Protein AF-A0A7S1XXJ4-F1 (afdb_monomer)

Nearest PDB structures (foldseek):
  8uso-assembly1_A  TM=9.379E-01  e=7.647E-07  Homo sapiens
  3lm0-assembly1_A  TM=9.156E-01  e=6.869E-07  Homo sapiens
  2vz6-assembly2_B  TM=9.359E-01  e=1.456E-06  Homo sapiens
  5u6y-assembly1_A  TM=9.359E-01  e=1.456E-06  Rattus norvegicus
  3bhy-assembly1_A  TM=9.431E-01  e=2.008E-06  Homo sapiens

Mean predicted aligned error: 11.12 Å

Foldseek 3Di:
DDDDDDDPPPPDDPPPPCVPVLLLAALCVVVVHDDDCLSVLSSVLQVLLCVQQVDGQLDDPDPVSSNVCNQVVVGDDDPCVRGPDDVLSVVSSVLSSDNDSVSHDDPVCSCVRPVNCVVVDPPPPPD

InterPro domains:
  IPR000719 Protein kinase domain [PF00069] (13-116)
  IPR000719 Protein kinase domain [PS50011] (1-116)
  IPR000719 Protein kinase domain [SM00220] (1-116)
  IPR011009 Protein kinase-like domain superfamily [SSF56112] (13-120)
  IPR030616 Aurora kinase-like [PTHR24350] (5-116)

Secondary structure (DSSP, 8-state):
-PPPP------S------TTTGGG--HHHHTT----THHHHHHHHHHHHHHHHSS-TT--SSHHHHHHHHHHT---PPPTTT----HHHHHHHHHHS-SSGGGSPPGGGGGGSHHHHHHH-S-----

pLDDT: mean 76.02, std 16.35, range [37.97, 91.56]

Structure (mmCIF, N/CA/C/O backbone):
data_AF-A0A7S1XXJ4-F1
#
_entry.id   AF-A0A7S1XXJ4-F1
#
loop_
_atom_site.group_PDB
_atom_site.id
_atom_site.type_symbol
_atom_site.label_atom_id
_atom_site.label_alt_id
_atom_site.label_comp_id
_atom_site.label_asym_id
_atom_site.label_entity_id
_atom_site.label_seq_id
_atom_site.pdbx_PDB_ins_code
_atom_site.Cartn_x
_atom_site.Cartn_y
_atom_site.Cartn_z
_atom_site.occupancy
_atom_site.B_iso_or_equiv
_atom_site.auth_seq_id
_atom_site.auth_comp_id
_atom_site.auth_asym_id
_atom_site.auth_atom_id
_atom_site.pdbx_PDB_model_num
ATOM 1 N N . MET A 1 1 ? 26.980 -18.837 39.083 1.00 37.97 1 MET A N 1
ATOM 2 C CA . MET A 1 1 ? 25.754 -18.439 39.808 1.00 37.97 1 MET A CA 1
ATOM 3 C C . MET A 1 1 ? 25.062 -17.388 38.960 1.00 37.97 1 MET A C 1
ATOM 5 O O . MET A 1 1 ? 25.646 -16.343 38.716 1.00 37.97 1 MET A O 1
ATOM 9 N N . HIS A 1 2 ? 23.924 -17.755 38.375 1.00 42.47 2 HIS A N 1
ATOM 10 C CA . HIS A 1 2 ? 23.205 -16.978 37.365 1.00 42.47 2 HIS A CA 1
ATOM 11 C C . HIS A 1 2 ? 22.498 -15.779 38.008 1.00 42.47 2 HIS A C 1
ATOM 13 O O . HIS A 1 2 ? 21.748 -15.959 38.964 1.00 42.47 2 HIS A O 1
ATOM 19 N N . HIS A 1 3 ? 22.718 -14.574 37.479 1.00 39.69 3 HIS A N 1
ATOM 20 C CA . HIS A 1 3 ? 21.904 -13.415 37.833 1.00 39.69 3 HIS A CA 1
ATOM 21 C C . HIS A 1 3 ? 20.552 -13.500 37.100 1.00 39.69 3 HIS A C 1
ATOM 23 O O . HIS A 1 3 ? 20.540 -13.743 35.891 1.00 39.69 3 HIS A O 1
ATOM 29 N N . PRO A 1 4 ? 19.423 -13.354 37.814 1.00 52.12 4 PRO A N 1
ATOM 30 C CA . PRO A 1 4 ? 18.091 -13.489 37.244 1.00 52.12 4 PRO A CA 1
ATOM 31 C C . PRO A 1 4 ? 17.790 -12.346 36.272 1.00 52.12 4 PRO A C 1
ATOM 33 O O . PRO A 1 4 ? 18.080 -11.179 36.541 1.00 52.12 4 PRO A O 1
ATOM 36 N N . GLY A 1 5 ? 17.203 -12.720 35.135 1.00 52.91 5 GLY A N 1
ATOM 37 C CA . GLY A 1 5 ? 16.705 -11.804 34.122 1.00 52.91 5 GLY A CA 1
ATOM 38 C C . GLY A 1 5 ? 15.663 -10.863 34.709 1.00 52.91 5 GLY A C 1
ATOM 39 O O . GLY A 1 5 ? 14.639 -11.292 35.240 1.00 52.91 5 GLY A O 1
ATOM 40 N N . TRP A 1 6 ? 15.927 -9.567 34.594 1.00 56.41 6 TRP A N 1
ATOM 41 C CA . TRP A 1 6 ? 14.922 -8.552 34.840 1.00 56.41 6 TRP A CA 1
ATOM 42 C C . TRP A 1 6 ? 14.088 -8.405 33.570 1.00 56.41 6 TRP A C 1
ATOM 44 O O . TRP A 1 6 ? 14.493 -7.747 32.611 1.00 56.41 6 TRP A O 1
ATOM 54 N 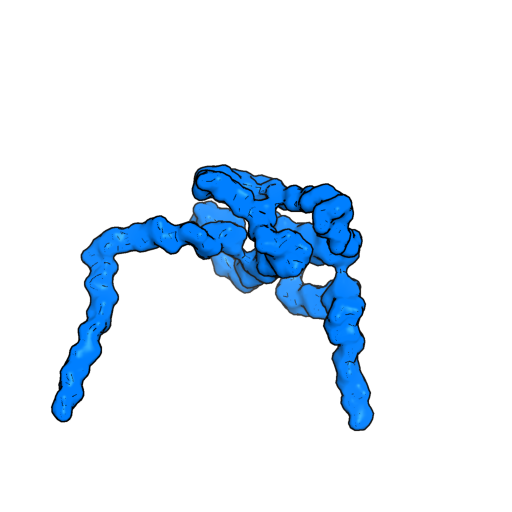N . SER A 1 7 ? 12.921 -9.047 33.550 1.00 55.12 7 SER A N 1
ATOM 55 C CA . SER A 1 7 ? 11.859 -8.711 32.607 1.00 55.12 7 SER A CA 1
ATOM 56 C C . SER A 1 7 ? 11.553 -7.222 32.745 1.00 55.12 7 SER A C 1
ATOM 58 O O . SER A 1 7 ? 11.136 -6.758 33.809 1.00 55.12 7 SER A O 1
ATOM 60 N N . VAL A 1 8 ? 11.783 -6.460 31.678 1.00 48.69 8 VAL A N 1
ATOM 61 C CA . VAL A 1 8 ? 11.454 -5.035 31.613 1.00 48.69 8 VAL A CA 1
ATOM 62 C C . VAL A 1 8 ? 9.931 -4.892 31.630 1.00 48.69 8 VAL A C 1
ATOM 64 O O . VAL A 1 8 ? 9.276 -4.911 30.592 1.00 48.69 8 VAL A O 1
ATOM 67 N N . HIS A 1 9 ? 9.351 -4.739 32.817 1.00 44.81 9 HIS A N 1
ATOM 68 C CA . HIS A 1 9 ? 8.021 -4.162 32.967 1.00 44.81 9 HIS A CA 1
ATOM 69 C C . HIS A 1 9 ? 8.127 -2.652 32.723 1.00 44.81 9 HIS A C 1
ATOM 71 O O . HIS A 1 9 ? 8.439 -1.888 33.631 1.00 44.81 9 HIS A O 1
ATOM 77 N N . SER A 1 10 ? 7.870 -2.212 31.489 1.00 42.75 10 SER A N 1
ATOM 78 C CA . SER A 1 10 ? 7.639 -0.796 31.184 1.00 42.75 10 SER A CA 1
ATOM 79 C C . SER A 1 10 ? 6.146 -0.492 31.335 1.00 42.75 10 SER A C 1
ATOM 81 O O . SER A 1 10 ? 5.423 -0.357 30.352 1.00 42.75 10 SER A O 1
ATOM 83 N N . LEU A 1 11 ? 5.668 -0.401 32.579 1.00 47.56 11 LEU A N 1
ATOM 84 C CA . LEU A 1 11 ? 4.392 0.245 32.900 1.00 47.56 11 LEU A CA 1
ATOM 85 C C . LEU A 1 11 ? 4.647 1.749 32.994 1.00 47.56 11 LEU A C 1
ATOM 87 O O . LEU A 1 11 ? 4.968 2.253 34.063 1.00 47.56 11 LEU A O 1
ATOM 91 N N . THR A 1 12 ? 4.608 2.427 31.849 1.00 42.00 12 THR A N 1
ATOM 92 C CA . THR A 1 12 ? 4.386 3.872 31.617 1.00 42.00 12 THR A CA 1
ATOM 93 C C . THR A 1 12 ? 5.051 4.260 30.298 1.00 42.00 12 THR A C 1
ATOM 95 O O . THR A 1 12 ? 6.120 3.771 29.945 1.00 42.00 12 THR A O 1
ATOM 98 N N . SER A 1 13 ? 4.380 5.143 29.563 1.00 41.06 13 SER A N 1
ATOM 99 C CA . SER A 1 13 ? 4.704 5.571 28.202 1.00 41.06 13 SER A CA 1
ATOM 100 C C . SER A 1 13 ? 4.414 4.513 27.134 1.00 41.06 13 SER A C 1
ATOM 102 O O . SER A 1 13 ? 5.249 3.688 26.768 1.00 41.06 13 SER A O 1
ATOM 104 N N . ARG A 1 14 ? 3.183 4.574 26.607 1.00 42.91 14 ARG A N 1
ATOM 105 C CA . ARG A 1 14 ? 2.819 4.108 25.265 1.00 42.91 14 ARG A CA 1
ATOM 106 C C . ARG A 1 14 ? 3.950 4.530 24.330 1.00 42.91 14 ARG A C 1
ATOM 108 O O . AR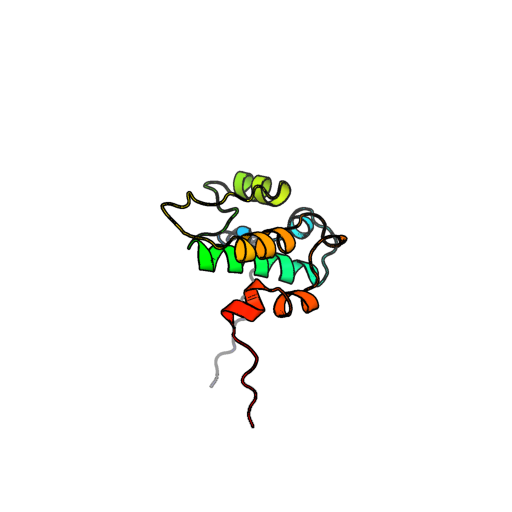G A 1 14 ? 4.033 5.711 24.006 1.00 42.91 14 ARG A O 1
ATOM 115 N N . ARG A 1 15 ? 4.848 3.603 23.978 1.00 38.41 15 ARG A N 1
ATOM 116 C CA . ARG A 1 15 ? 5.965 3.851 23.063 1.00 38.41 15 ARG A CA 1
ATOM 117 C C . ARG A 1 15 ? 5.371 4.388 21.761 1.00 38.41 15 ARG A C 1
ATOM 119 O O . ARG A 1 15 ? 4.939 3.621 20.914 1.00 38.41 15 ARG A O 1
ATOM 126 N N . GLN A 1 16 ? 5.324 5.710 21.610 1.00 42.72 16 GLN A N 1
ATOM 127 C CA . GLN A 1 16 ? 5.000 6.407 20.364 1.00 42.72 16 GLN A CA 1
ATOM 128 C C . GLN A 1 16 ? 6.211 6.382 19.425 1.00 42.72 16 GLN A C 1
ATOM 130 O O . GLN A 1 16 ? 6.502 7.345 18.729 1.00 42.72 16 GLN A O 1
ATOM 135 N N . THR A 1 17 ? 6.933 5.266 19.407 1.00 38.47 17 THR A N 1
ATOM 136 C CA . THR A 1 17 ? 7.914 4.947 18.376 1.00 38.47 17 THR A CA 1
ATOM 137 C C . THR A 1 17 ? 7.166 4.152 17.309 1.00 38.47 17 THR A C 1
ATOM 139 O O . THR A 1 17 ? 7.430 2.986 17.061 1.00 38.47 17 THR A O 1
ATOM 142 N N . LEU A 1 18 ? 6.141 4.793 16.746 1.00 47.16 18 LEU A N 1
ATOM 143 C CA . LEU A 1 18 ? 5.337 4.314 15.621 1.00 47.16 18 LEU A CA 1
ATOM 144 C C . LEU A 1 18 ? 5.955 4.792 14.292 1.00 47.16 18 LEU A C 1
ATOM 146 O O . LEU A 1 18 ? 5.255 4.946 13.302 1.00 47.16 18 LEU A O 1
ATOM 150 N N . CYS A 1 19 ? 7.269 5.040 14.268 1.00 40.56 19 CYS A N 1
ATOM 151 C CA . CYS A 1 19 ? 7.995 5.648 13.147 1.00 40.56 19 CYS A CA 1
ATOM 152 C C . CYS A 1 19 ? 8.256 4.690 11.970 1.00 40.56 19 CYS A C 1
ATOM 154 O O . CYS A 1 19 ? 9.175 4.923 11.200 1.00 40.56 19 CYS A O 1
ATOM 156 N N . GLY A 1 20 ? 7.525 3.584 11.865 1.00 48.47 20 GLY A N 1
ATOM 157 C CA . GLY A 1 20 ? 7.742 2.635 10.774 1.00 48.47 20 GLY A CA 1
ATOM 158 C C . GLY A 1 20 ? 6.672 1.564 10.673 1.00 48.47 20 GLY A C 1
ATOM 159 O O . GLY A 1 20 ? 6.391 1.106 9.586 1.00 48.47 20 GLY A O 1
ATOM 160 N N . THR A 1 21 ? 6.000 1.186 11.765 1.00 59.25 21 THR A N 1
ATOM 161 C CA . THR A 1 21 ? 4.907 0.197 11.678 1.00 59.25 21 THR A CA 1
ATOM 162 C C . THR A 1 21 ? 3.613 0.794 11.109 1.00 59.25 21 THR A C 1
ATOM 164 O O . THR A 1 21 ? 2.824 0.054 10.536 1.00 59.25 21 THR A O 1
ATOM 167 N N . LEU A 1 22 ? 3.384 2.111 11.237 1.00 68.44 22 LEU A N 1
ATOM 168 C CA . LEU A 1 22 ? 2.145 2.758 10.772 1.00 68.44 22 LEU A CA 1
ATOM 169 C C . LEU A 1 22 ? 1.944 2.658 9.260 1.00 68.44 22 LEU A C 1
ATOM 171 O O . LEU A 1 22 ? 0.808 2.494 8.830 1.00 68.44 22 LEU A O 1
ATOM 175 N N . ASP A 1 23 ? 3.015 2.742 8.473 1.00 70.00 23 ASP A N 1
ATOM 176 C CA . ASP A 1 23 ? 2.946 2.744 7.007 1.00 70.00 23 ASP A CA 1
ATOM 177 C C . ASP A 1 23 ? 2.461 1.401 6.434 1.00 70.00 23 ASP A C 1
ATOM 179 O O . ASP A 1 23 ? 1.927 1.348 5.326 1.00 70.00 23 ASP A O 1
ATOM 183 N N . TYR A 1 24 ? 2.574 0.334 7.230 1.00 76.50 24 TYR A N 1
ATOM 184 C CA . TYR A 1 24 ? 2.101 -1.011 6.906 1.00 76.50 24 TYR A CA 1
ATOM 185 C C . TYR A 1 24 ? 0.738 -1.323 7.527 1.00 76.50 24 TYR A C 1
ATOM 187 O O . TYR A 1 24 ? 0.166 -2.368 7.230 1.00 76.50 24 TYR A O 1
ATOM 195 N N . LEU A 1 25 ? 0.197 -0.449 8.387 1.00 79.50 25 LEU A N 1
ATOM 196 C CA . LEU A 1 25 ? -1.095 -0.714 9.006 1.00 79.50 25 LEU A CA 1
ATOM 197 C C . LEU A 1 25 ? -2.228 -0.510 7.999 1.00 79.50 25 LEU A C 1
ATOM 199 O O . LEU A 1 25 ? -2.307 0.537 7.349 1.00 79.50 25 LEU A O 1
ATOM 203 N N . PRO A 1 26 ? -3.156 -1.468 7.912 1.00 79.56 26 PRO A N 1
ATOM 204 C CA . PRO A 1 26 ? -4.327 -1.312 7.082 1.00 79.56 26 PRO A CA 1
ATOM 205 C C . PRO A 1 26 ? -5.344 -0.358 7.734 1.00 79.56 26 PRO A C 1
ATOM 207 O O . PRO A 1 26 ? -5.357 -0.187 8.963 1.00 79.56 26 PRO A O 1
ATOM 210 N N . PRO A 1 27 ? -6.217 0.279 6.935 1.00 79.56 27 PRO A N 1
ATOM 211 C CA . PRO A 1 27 ? -7.133 1.315 7.413 1.00 79.56 27 PRO A CA 1
ATOM 212 C C . PRO A 1 27 ? -8.060 0.831 8.537 1.00 79.56 27 PRO A C 1
ATOM 214 O O . PRO A 1 27 ? -8.339 1.588 9.464 1.00 79.56 27 PRO A O 1
ATOM 217 N N . GLU A 1 28 ? -8.491 -0.431 8.512 1.00 79.06 28 GLU A N 1
ATOM 218 C CA . GLU A 1 28 ? -9.343 -1.041 9.534 1.00 79.06 28 GLU A CA 1
ATOM 219 C C . GLU A 1 28 ? -8.690 -1.099 10.921 1.00 79.06 28 GLU A C 1
ATOM 221 O O . GLU A 1 28 ? -9.361 -0.833 11.921 1.00 79.06 28 GLU A O 1
ATOM 226 N N . MET A 1 29 ? -7.383 -1.369 11.001 1.00 76.12 29 MET A N 1
ATOM 227 C CA . MET A 1 29 ? -6.662 -1.420 12.276 1.00 76.12 29 MET A CA 1
ATOM 228 C C . MET A 1 29 ? -6.521 -0.030 12.885 1.00 76.12 29 MET A C 1
ATOM 230 O O . MET A 1 29 ? -6.627 0.133 1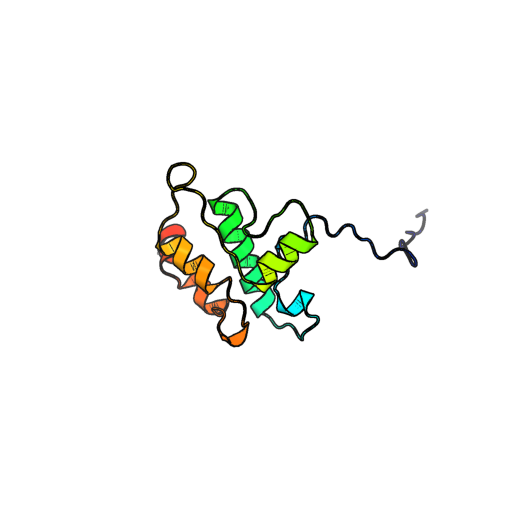4.101 1.00 76.12 29 MET A O 1
ATOM 234 N N . VAL A 1 30 ? -6.321 0.985 12.046 1.00 72.19 30 VAL A N 1
ATOM 235 C CA . VAL A 1 30 ? -6.204 2.361 12.528 1.00 72.19 30 VAL A CA 1
ATOM 236 C C . VAL A 1 30 ? -7.575 2.954 12.886 1.00 72.19 30 VAL A C 1
ATOM 238 O O . VAL A 1 30 ? -7.680 3.771 13.798 1.00 72.19 30 VAL A O 1
ATOM 241 N N . GLU A 1 31 ? -8.645 2.480 12.243 1.00 73.56 31 GLU A N 1
ATOM 242 C CA . GLU A 1 31 ? -10.035 2.765 12.624 1.00 73.56 31 GLU A CA 1
ATOM 243 C C . GLU A 1 31 ? -10.506 1.962 13.858 1.00 73.56 31 GLU A C 1
ATOM 245 O O . GLU A 1 31 ? -11.613 2.191 14.347 1.00 73.56 31 GLU A O 1
ATOM 250 N N . GLY A 1 32 ? -9.685 1.045 14.388 1.00 69.00 32 GLY A N 1
ATOM 251 C CA . GLY A 1 32 ? -10.008 0.231 15.566 1.00 69.00 32 GLY A CA 1
ATOM 252 C C . GLY A 1 32 ? -11.072 -0.844 15.316 1.00 69.00 32 GLY A C 1
ATOM 253 O O . GLY A 1 32 ? -11.773 -1.244 16.246 1.00 69.00 32 GLY A O 1
ATOM 254 N N . LYS A 1 33 ? -11.228 -1.291 14.066 1.00 75.00 33 LYS A N 1
ATOM 255 C CA . LYS A 1 33 ? -12.166 -2.351 13.674 1.00 75.00 33 LYS A CA 1
ATOM 256 C C . LYS A 1 33 ? -11.572 -3.741 13.925 1.00 75.00 33 LYS A C 1
ATOM 258 O O . LYS A 1 33 ? -10.369 -3.899 14.132 1.00 75.00 33 LYS A O 1
ATOM 263 N N . ALA A 1 34 ? -12.440 -4.754 13.916 1.00 71.25 34 ALA A N 1
ATOM 264 C CA . ALA A 1 34 ? -12.003 -6.146 13.914 1.00 71.25 34 ALA A CA 1
ATOM 265 C C . ALA A 1 34 ? -11.119 -6.402 12.684 1.00 71.25 34 ALA A C 1
ATOM 267 O O . ALA A 1 34 ? -11.442 -5.941 11.590 1.00 71.25 34 ALA A O 1
ATOM 268 N N . HIS A 1 35 ? -10.008 -7.099 12.898 1.00 70.12 35 HIS A N 1
ATOM 269 C CA . HIS A 1 35 ? -9.059 -7.484 11.863 1.00 70.12 35 HIS A CA 1
ATOM 270 C C . HIS A 1 35 ? -9.074 -9.005 11.695 1.00 70.12 35 HIS A C 1
ATOM 272 O O . HIS A 1 35 ? -9.296 -9.736 12.661 1.00 70.12 35 HIS A O 1
ATOM 278 N N . ASP A 1 36 ? -8.842 -9.454 10.472 1.00 75.25 36 ASP A N 1
ATOM 279 C CA . ASP A 1 36 ? -8.753 -10.851 10.044 1.00 75.25 36 ASP A CA 1
ATOM 280 C C . ASP A 1 36 ? -7.426 -11.069 9.287 1.00 75.25 36 ASP A C 1
ATOM 282 O O . ASP A 1 36 ? -6.552 -10.199 9.307 1.00 75.25 36 ASP A O 1
ATOM 286 N N . GLU A 1 37 ? -7.245 -12.206 8.608 1.00 78.38 37 GLU A N 1
ATOM 287 C CA . GLU A 1 37 ? -6.052 -12.464 7.785 1.00 78.38 37 GLU A CA 1
ATOM 288 C C . GLU A 1 37 ? -5.829 -11.457 6.635 1.00 78.38 37 GLU A C 1
ATOM 290 O O . GLU A 1 37 ? -4.748 -11.416 6.043 1.00 78.38 37 GLU A O 1
ATOM 295 N N . SER A 1 38 ? -6.810 -10.606 6.304 1.00 79.06 38 SER A N 1
ATOM 296 C CA . SER A 1 38 ? -6.663 -9.619 5.230 1.00 79.06 38 SER A CA 1
ATOM 297 C C . SER A 1 38 ? -5.634 -8.532 5.562 1.00 79.06 38 SER A C 1
ATOM 299 O O . SER A 1 38 ? -5.131 -7.875 4.645 1.00 79.06 38 SER A O 1
ATOM 301 N N . VAL A 1 39 ? -5.281 -8.338 6.840 1.00 82.94 39 VAL A N 1
ATOM 302 C CA . VAL A 1 39 ? -4.252 -7.365 7.252 1.00 82.94 39 VAL A CA 1
ATOM 303 C C . VAL A 1 39 ? -2.868 -7.722 6.713 1.00 82.94 39 VAL A C 1
ATOM 305 O O . VAL A 1 39 ? -2.091 -6.832 6.351 1.00 82.94 39 VAL A O 1
ATOM 308 N N . ASP A 1 40 ? -2.584 -9.019 6.582 1.00 83.69 40 ASP A N 1
ATOM 309 C CA . ASP A 1 40 ? -1.337 -9.516 6.005 1.00 83.69 40 ASP A CA 1
ATOM 310 C C . ASP A 1 40 ? -1.298 -9.250 4.497 1.00 83.69 40 ASP A C 1
ATOM 312 O O . ASP A 1 40 ? -0.252 -8.900 3.954 1.00 83.69 40 ASP A O 1
ATOM 316 N N . VAL A 1 41 ? -2.450 -9.323 3.820 1.00 87.56 41 VAL A N 1
ATOM 317 C CA . VAL A 1 41 ? -2.578 -8.997 2.391 1.00 87.56 41 VAL A CA 1
ATOM 318 C C . VAL A 1 41 ? -2.269 -7.522 2.130 1.00 87.56 41 VAL A C 1
ATOM 320 O O . VAL A 1 41 ? -1.561 -7.194 1.175 1.00 87.56 41 VAL A O 1
ATOM 323 N N . TRP A 1 42 ? -2.762 -6.621 2.984 1.00 89.50 42 TRP A N 1
ATOM 324 C CA . TRP A 1 42 ? -2.429 -5.199 2.882 1.00 89.50 42 TRP A CA 1
ATOM 325 C C . TRP A 1 42 ? -0.933 -4.965 3.082 1.00 89.50 42 TRP A C 1
ATOM 327 O O . TRP A 1 42 ? -0.290 -4.328 2.248 1.00 89.50 42 TRP A O 1
ATOM 337 N N . SER A 1 43 ? -0.375 -5.529 4.156 1.00 87.62 43 SER A N 1
ATOM 338 C CA . SER A 1 43 ? 1.052 -5.416 4.475 1.00 87.62 43 SER A CA 1
ATOM 339 C C . SER A 1 43 ? 1.923 -5.946 3.331 1.00 87.62 43 SER A C 1
ATOM 341 O O . SER A 1 43 ? 2.917 -5.321 2.967 1.00 87.62 43 SER A O 1
ATOM 343 N N . LEU A 1 44 ? 1.508 -7.047 2.697 1.00 89.06 44 LEU A N 1
ATOM 344 C CA . LEU A 1 44 ? 2.149 -7.595 1.506 1.00 89.06 44 LEU A CA 1
ATOM 345 C C . LEU A 1 44 ? 2.101 -6.616 0.327 1.00 89.06 44 LEU A C 1
ATOM 347 O O . LEU A 1 44 ? 3.117 -6.411 -0.327 1.00 89.06 44 LEU A O 1
ATOM 351 N N . GLY A 1 45 ? 0.960 -5.972 0.071 1.00 90.56 45 GLY A N 1
ATOM 352 C CA . GLY A 1 45 ? 0.836 -4.955 -0.978 1.00 90.56 45 GLY A CA 1
ATOM 353 C C . GLY A 1 45 ? 1.762 -3.754 -0.766 1.00 90.56 45 GLY A C 1
ATOM 354 O O . GLY A 1 45 ? 2.393 -3.290 -1.718 1.00 90.56 45 GLY A O 1
ATOM 355 N N . VAL A 1 46 ? 1.886 -3.290 0.483 1.00 91.06 46 VAL A N 1
ATOM 356 C CA . VAL A 1 46 ? 2.804 -2.204 0.872 1.00 91.06 46 VAL A CA 1
ATOM 357 C C . VAL A 1 46 ? 4.254 -2.613 0.602 1.00 91.06 46 VAL A C 1
ATOM 359 O O . VAL A 1 46 ? 4.976 -1.875 -0.068 1.00 91.06 46 VAL A O 1
ATOM 362 N N . LEU A 1 47 ? 4.653 -3.812 1.039 1.00 89.62 47 LEU A N 1
ATOM 363 C CA . LEU A 1 47 ? 5.999 -4.353 0.819 1.00 89.62 47 LEU A CA 1
ATOM 364 C C . LEU A 1 47 ? 6.308 -4.571 -0.667 1.00 89.62 47 LEU A C 1
ATOM 366 O O . LEU A 1 47 ? 7.391 -4.228 -1.131 1.00 89.62 47 LEU A O 1
ATOM 370 N N . CYS A 1 48 ? 5.362 -5.104 -1.443 1.00 89.44 48 CYS A N 1
ATOM 371 C CA . CYS A 1 48 ? 5.533 -5.284 -2.885 1.00 89.44 48 CYS A CA 1
ATOM 372 C C . CYS A 1 48 ? 5.771 -3.949 -3.595 1.00 89.44 48 CYS A C 1
ATOM 374 O O . CYS A 1 48 ? 6.628 -3.868 -4.473 1.00 89.44 48 CYS A O 1
ATOM 376 N N . TYR A 1 49 ? 5.037 -2.900 -3.216 1.00 90.62 49 TYR A N 1
ATOM 377 C CA . TYR A 1 49 ? 5.269 -1.562 -3.749 1.00 90.62 49 TYR A CA 1
ATOM 378 C C . TYR A 1 49 ? 6.665 -1.051 -3.375 1.00 90.62 49 TYR A C 1
ATOM 380 O O . TYR A 1 49 ? 7.404 -0.585 -4.243 1.00 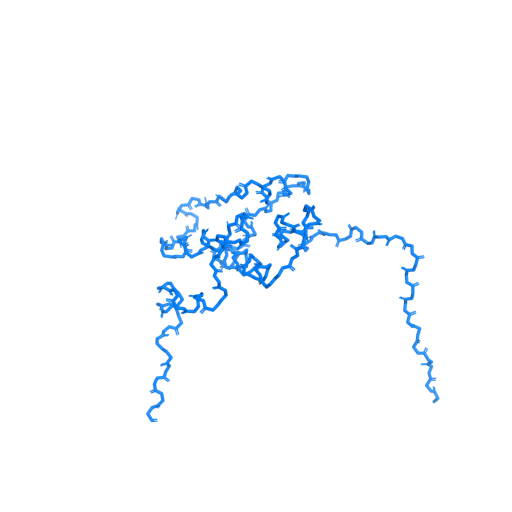90.62 49 TYR A O 1
ATOM 388 N N . GLU A 1 50 ? 7.043 -1.173 -2.103 1.00 90.38 50 GLU A N 1
ATOM 389 C CA . GLU A 1 50 ? 8.341 -0.720 -1.605 1.00 90.38 50 GLU A CA 1
ATOM 390 C C . GLU A 1 50 ? 9.507 -1.452 -2.276 1.00 90.38 50 GLU A C 1
ATOM 392 O O . GLU A 1 50 ? 10.492 -0.821 -2.637 1.00 90.38 50 GLU A O 1
ATOM 397 N N . PHE A 1 51 ? 9.393 -2.752 -2.552 1.00 88.44 51 PHE A N 1
ATOM 398 C CA . PHE A 1 51 ? 10.429 -3.482 -3.287 1.00 88.44 51 PHE A CA 1
ATOM 399 C C . PHE A 1 51 ? 10.601 -3.012 -4.733 1.00 88.44 51 PHE A C 1
ATOM 401 O O . PHE A 1 51 ? 11.703 -3.102 -5.272 1.00 88.44 51 PHE A O 1
ATOM 408 N N . LEU A 1 52 ? 9.540 -2.508 -5.368 1.00 87.56 52 LEU A N 1
ATOM 409 C CA . LEU A 1 52 ? 9.601 -2.011 -6.744 1.00 87.56 52 LEU A CA 1
ATOM 410 C C . LEU A 1 52 ? 10.052 -0.551 -6.825 1.00 87.56 52 LEU A C 1
ATOM 412 O O . LEU A 1 52 ? 10.754 -0.184 -7.763 1.00 87.56 52 LEU A O 1
ATOM 416 N N . VAL A 1 53 ? 9.632 0.283 -5.874 1.00 88.69 53 VAL A N 1
ATOM 417 C CA . VAL A 1 53 ? 9.855 1.738 -5.897 1.00 88.69 53 VAL A CA 1
ATOM 418 C C . VAL A 1 53 ? 11.019 2.172 -5.005 1.00 88.69 53 VAL A C 1
ATOM 420 O O . VAL A 1 53 ? 11.651 3.191 -5.273 1.00 88.69 53 VAL A O 1
ATOM 423 N N . GLY A 1 54 ? 11.326 1.396 -3.969 1.00 85.50 54 GLY A N 1
ATOM 424 C CA . GLY A 1 54 ? 12.334 1.682 -2.948 1.00 85.50 54 GLY A CA 1
ATOM 425 C C . GLY A 1 54 ? 11.814 2.468 -1.741 1.00 85.50 54 GLY A C 1
ATOM 426 O O . GLY A 1 54 ? 12.572 2.667 -0.797 1.00 85.50 54 GLY A O 1
ATOM 427 N N . THR A 1 55 ? 10.555 2.920 -1.760 1.00 87.00 55 THR A N 1
ATOM 428 C CA . THR A 1 55 ? 9.916 3.643 -0.648 1.00 87.00 55 THR A CA 1
ATOM 429 C C . THR A 1 55 ? 8.469 3.184 -0.445 1.00 87.00 55 THR A C 1
ATOM 431 O O . THR A 1 55 ? 7.829 2.767 -1.418 1.00 87.00 55 THR A O 1
ATOM 434 N N . PRO A 1 56 ? 7.904 3.286 0.772 1.00 87.62 56 PRO A N 1
ATOM 435 C CA . PRO A 1 56 ? 6.516 2.910 1.021 1.00 87.62 56 PRO A CA 1
ATOM 436 C C . PRO A 1 56 ? 5.514 3.794 0.249 1.00 87.62 56 PRO A C 1
ATOM 438 O O . PRO A 1 56 ? 5.750 4.990 0.056 1.00 87.62 56 PRO A O 1
ATOM 441 N N . PRO A 1 57 ? 4.353 3.252 -0.161 1.00 88.56 57 PRO A N 1
ATOM 442 C CA . PRO A 1 57 ? 3.361 3.969 -0.967 1.00 88.56 57 PRO A CA 1
ATOM 443 C C . PRO A 1 57 ? 2.681 5.131 -0.233 1.00 88.56 57 PRO A C 1
ATOM 445 O O . PRO A 1 57 ? 2.268 6.106 -0.865 1.00 88.56 57 PRO A O 1
ATOM 448 N N . PHE A 1 58 ? 2.539 5.037 1.091 1.00 87.88 58 PHE A N 1
ATOM 449 C CA . PHE A 1 58 ? 1.794 6.010 1.897 1.00 87.88 58 PHE A CA 1
ATOM 450 C C . PHE A 1 58 ? 2.680 6.896 2.774 1.00 87.88 58 PHE A C 1
ATOM 452 O O . PHE A 1 58 ? 2.142 7.749 3.482 1.00 87.88 58 PHE A O 1
ATOM 459 N N . GLU A 1 59 ? 4.005 6.750 2.680 1.00 85.12 59 GLU A N 1
ATOM 460 C CA . GLU A 1 59 ? 4.961 7.541 3.452 1.00 85.12 59 GLU A CA 1
ATOM 461 C C . GLU A 1 59 ? 4.757 9.045 3.191 1.00 85.12 59 GLU A C 1
ATOM 463 O O . GLU A 1 59 ? 4.600 9.509 2.051 1.00 85.12 59 GLU A O 1
ATOM 468 N N . ALA A 1 60 ? 4.710 9.822 4.270 1.00 84.25 60 ALA A N 1
ATOM 469 C CA . ALA A 1 60 ? 4.553 11.268 4.244 1.00 84.25 60 ALA A CA 1
ATOM 470 C C . ALA A 1 60 ? 5.363 11.915 5.374 1.00 84.25 60 ALA A C 1
ATOM 472 O O . ALA A 1 60 ? 5.759 11.256 6.330 1.00 84.25 60 ALA A O 1
ATOM 473 N N . GLU A 1 61 ? 5.568 13.232 5.288 1.00 83.31 61 GLU A N 1
ATOM 474 C CA . GLU A 1 61 ? 6.344 13.990 6.283 1.00 83.31 61 GLU A CA 1
ATOM 475 C C . GLU A 1 61 ? 5.716 13.970 7.688 1.00 83.31 61 GLU A C 1
ATOM 477 O O . GLU A 1 61 ? 6.420 14.095 8.689 1.00 83.31 61 GLU A O 1
ATOM 482 N N . SER A 1 62 ? 4.390 13.813 7.774 1.00 83.62 62 SER A N 1
ATOM 483 C CA . SER A 1 62 ? 3.645 13.761 9.031 1.00 83.62 62 SER A CA 1
ATOM 484 C C . SER A 1 62 ? 2.790 12.503 9.124 1.00 83.62 62 SER A C 1
ATOM 486 O O . SER A 1 62 ? 2.086 12.139 8.181 1.00 83.62 62 SER A O 1
ATOM 488 N N . TYR A 1 63 ? 2.725 11.919 10.323 1.00 79.12 63 TYR A N 1
ATOM 489 C CA . TYR A 1 63 ? 1.852 10.785 10.639 1.00 79.12 63 TYR A CA 1
ATOM 490 C C . TYR A 1 63 ? 0.380 11.037 10.319 1.00 79.12 63 TYR A C 1
ATOM 492 O O . TYR A 1 63 ? -0.333 10.123 9.909 1.00 79.12 63 TYR A O 1
ATOM 500 N N . SER A 1 64 ? -0.093 12.273 10.504 1.00 83.25 64 SER A N 1
ATOM 501 C CA . SER A 1 64 ? -1.469 12.640 10.161 1.00 83.25 64 SER A CA 1
ATOM 502 C C . SER A 1 64 ? -1.731 12.517 8.661 1.00 83.25 64 SER A C 1
ATOM 504 O O . SER A 1 64 ? -2.829 12.139 8.255 1.00 83.25 64 SER A O 1
ATOM 506 N N . ASP A 1 65 ? -0.722 12.815 7.843 1.00 85.69 65 ASP A N 1
ATOM 507 C CA . ASP A 1 65 ? -0.818 12.746 6.391 1.00 85.69 65 ASP A CA 1
ATOM 508 C C . ASP A 1 65 ? -0.678 11.313 5.892 1.00 85.69 65 ASP A C 1
ATOM 510 O O . ASP A 1 65 ? -1.494 10.902 5.067 1.00 85.69 65 ASP A O 1
ATOM 514 N N . THR A 1 66 ? 0.260 10.533 6.442 1.00 85.75 66 THR A N 1
ATOM 515 C CA . THR A 1 66 ? 0.352 9.082 6.206 1.00 85.75 66 THR A CA 1
ATOM 516 C C . THR A 1 66 ? -0.988 8.421 6.507 1.00 85.75 66 THR A C 1
ATOM 518 O O . THR A 1 66 ? -1.558 7.734 5.661 1.00 85.75 66 THR A O 1
ATOM 521 N N . TYR A 1 67 ? -1.566 8.717 7.675 1.00 82.69 67 TYR A N 1
ATOM 522 C CA . TYR A 1 67 ? -2.865 8.182 8.060 1.00 82.69 67 TYR A CA 1
ATOM 523 C C . TYR A 1 67 ? -3.961 8.564 7.063 1.00 82.69 67 TYR A C 1
ATOM 525 O O . TYR A 1 67 ? -4.714 7.709 6.598 1.00 82.69 67 TYR A O 1
ATOM 533 N N . ARG A 1 68 ? -4.022 9.838 6.660 1.00 86.50 68 ARG A N 1
ATOM 534 C CA . ARG A 1 68 ? -5.004 10.300 5.674 1.00 86.50 68 ARG A CA 1
ATOM 535 C C . ARG A 1 68 ? -4.831 9.608 4.321 1.00 86.50 68 ARG A C 1
ATOM 537 O O . ARG A 1 68 ? -5.831 9.359 3.646 1.00 86.50 68 ARG A O 1
ATOM 544 N N . ARG A 1 69 ? -3.592 9.325 3.911 1.00 88.56 69 ARG A N 1
ATOM 545 C CA . ARG A 1 69 ? -3.283 8.604 2.668 1.00 88.56 69 ARG A CA 1
ATOM 546 C C . ARG A 1 69 ? -3.713 7.146 2.749 1.00 88.56 69 ARG A C 1
ATOM 548 O O . ARG A 1 69 ? -4.406 6.709 1.838 1.00 88.56 69 ARG A O 1
ATOM 555 N N . ILE A 1 70 ? -3.420 6.453 3.850 1.00 87.06 70 ILE A N 1
ATOM 556 C CA . ILE A 1 70 ? -3.883 5.078 4.108 1.00 87.06 70 ILE A CA 1
ATOM 557 C C . ILE A 1 70 ? -5.416 5.019 4.084 1.00 87.06 70 ILE A C 1
ATOM 559 O O . ILE A 1 70 ? -6.003 4.233 3.346 1.00 87.06 70 ILE A O 1
ATOM 563 N N . GLN A 1 71 ? -6.094 5.917 4.808 1.00 84.62 71 GLN A N 1
ATOM 564 C CA . GLN A 1 71 ? -7.562 5.962 4.861 1.00 84.62 71 GLN A CA 1
ATOM 565 C C . GLN A 1 71 ? -8.231 6.219 3.506 1.00 84.62 71 GLN A C 1
ATOM 567 O O . GLN A 1 71 ? -9.392 5.840 3.308 1.00 84.62 71 GLN A O 1
ATOM 572 N N . ARG A 1 72 ? -7.544 6.928 2.606 1.00 87.81 72 ARG A N 1
ATOM 573 C CA . ARG A 1 72 ? -8.022 7.236 1.253 1.00 87.81 72 ARG A CA 1
ATOM 574 C C . ARG A 1 72 ? -7.506 6.261 0.204 1.00 87.81 72 ARG A C 1
ATOM 576 O O . ARG A 1 72 ? -7.983 6.336 -0.921 1.00 87.81 72 ARG A O 1
ATOM 583 N N . VAL A 1 73 ? -6.565 5.390 0.566 1.00 88.31 73 VAL A N 1
ATOM 584 C CA . VAL A 1 73 ? -5.795 4.570 -0.372 1.00 88.31 73 VAL A CA 1
ATOM 585 C C . VAL A 1 73 ? -5.240 5.448 -1.507 1.00 88.31 73 VAL A C 1
ATOM 587 O O . VAL A 1 73 ? -5.425 5.179 -2.690 1.00 88.31 73 VAL A O 1
ATOM 590 N N . ASP A 1 74 ? -4.605 6.568 -1.140 1.00 88.81 74 ASP A N 1
ATOM 591 C CA . ASP A 1 74 ? -3.977 7.505 -2.091 1.00 88.81 74 ASP A CA 1
ATOM 592 C C . ASP A 1 74 ? -2.649 6.918 -2.594 1.00 88.81 74 ASP A C 1
ATOM 594 O O . ASP A 1 74 ? -1.569 7.332 -2.170 1.00 88.81 74 ASP A O 1
ATOM 598 N N . LEU A 1 75 ? -2.747 5.892 -3.445 1.00 89.12 75 LEU A N 1
ATOM 599 C CA . LEU A 1 75 ? -1.615 5.214 -4.069 1.00 89.12 75 LEU A CA 1
ATOM 600 C C . LEU A 1 75 ? -1.112 6.032 -5.261 1.00 89.12 75 LEU A C 1
ATOM 602 O O . LEU A 1 75 ? -1.835 6.250 -6.236 1.00 89.12 75 LEU A O 1
ATOM 606 N N . ARG A 1 76 ? 0.149 6.465 -5.204 1.00 89.12 76 ARG A N 1
ATOM 607 C CA . ARG A 1 76 ? 0.771 7.272 -6.259 1.00 89.12 76 ARG A CA 1
ATOM 608 C C . ARG A 1 76 ? 1.952 6.544 -6.846 1.00 89.12 76 ARG A C 1
ATOM 610 O O . ARG A 1 76 ? 2.880 6.217 -6.128 1.00 89.12 76 ARG A O 1
ATOM 617 N N . TRP A 1 77 ? 1.941 6.366 -8.156 1.00 88.19 77 TRP A N 1
ATOM 618 C CA . TRP A 1 77 ? 3.061 5.764 -8.861 1.00 88.19 77 TRP A CA 1
ATOM 619 C C . TRP A 1 77 ? 4.112 6.824 -9.201 1.00 88.19 77 TRP A C 1
ATOM 621 O O . TRP A 1 77 ? 3.741 7.913 -9.659 1.00 88.19 77 TRP A O 1
ATOM 631 N N . PRO A 1 78 ? 5.411 6.535 -9.012 1.00 87.56 78 PRO A N 1
ATOM 632 C CA . PRO A 1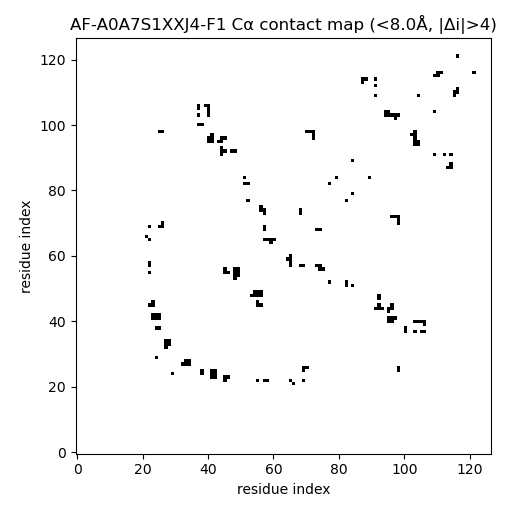 78 ? 6.460 7.424 -9.477 1.00 87.56 78 PRO A CA 1
ATOM 633 C C . PRO A 1 78 ? 6.392 7.561 -11.007 1.00 87.56 78 PRO A C 1
ATOM 635 O O . PRO A 1 78 ? 5.901 6.666 -11.704 1.00 87.56 78 PRO A O 1
ATOM 638 N N . PRO A 1 79 ? 6.895 8.671 -11.564 1.00 86.88 79 PRO A N 1
ATOM 639 C CA . PRO A 1 79 ? 6.993 8.827 -13.005 1.00 86.88 79 PRO A CA 1
ATOM 640 C C . PRO A 1 79 ? 7.795 7.686 -13.645 1.00 86.88 79 PRO A C 1
ATOM 642 O O . PRO A 1 79 ? 8.845 7.297 -13.133 1.00 86.88 79 PRO A O 1
ATOM 645 N N . ALA A 1 80 ? 7.359 7.221 -14.819 1.00 85.56 80 ALA A N 1
ATOM 646 C CA . ALA A 1 80 ? 7.982 6.095 -15.527 1.00 85.56 80 ALA A CA 1
ATOM 647 C C . ALA A 1 80 ? 9.467 6.310 -15.890 1.00 85.56 80 ALA A C 1
ATOM 649 O O . ALA A 1 80 ? 10.183 5.350 -16.149 1.00 85.56 80 ALA A O 1
ATOM 650 N N . HIS A 1 81 ? 9.937 7.563 -15.911 1.00 84.81 81 HIS A N 1
ATOM 651 C CA . HIS A 1 81 ? 11.348 7.886 -16.136 1.00 84.81 81 HIS A CA 1
ATOM 652 C C . HIS A 1 81 ? 12.236 7.658 -14.900 1.00 84.81 81 HIS A C 1
ATOM 654 O O . HIS A 1 81 ? 13.453 7.634 -15.044 1.00 84.81 81 HIS A O 1
ATOM 660 N N . ILE A 1 82 ? 11.647 7.523 -13.704 1.00 86.81 82 ILE A N 1
ATOM 661 C CA . ILE A 1 82 ? 12.361 7.212 -12.457 1.00 86.81 82 ILE A CA 1
ATOM 662 C C . ILE A 1 82 ? 12.353 5.701 -12.224 1.00 86.81 82 ILE A C 1
ATOM 664 O O . ILE A 1 82 ? 13.408 5.103 -12.036 1.00 86.81 82 ILE A O 1
ATOM 668 N N . VAL A 1 83 ? 11.167 5.087 -12.261 1.00 86.31 83 VAL A N 1
ATOM 669 C CA . VAL A 1 83 ? 10.984 3.647 -12.040 1.00 86.31 83 VAL A CA 1
ATOM 670 C C . VAL A 1 83 ? 10.040 3.092 -13.100 1.00 86.31 83 VAL A C 1
ATOM 672 O O . VAL A 1 83 ? 8.914 3.566 -13.253 1.00 86.31 83 VAL A O 1
ATOM 675 N N . SER A 1 84 ? 10.489 2.063 -13.820 1.00 87.75 84 SER A N 1
ATOM 676 C CA . SER A 1 84 ? 9.642 1.322 -14.755 1.00 87.75 84 SER A CA 1
ATOM 677 C C . SER A 1 84 ? 8.967 0.166 -14.025 1.00 87.75 84 SER A C 1
ATOM 679 O O . SER A 1 84 ? 9.627 -0.778 -13.596 1.00 87.75 84 SER A O 1
ATOM 681 N N . ILE A 1 85 ? 7.646 0.249 -13.875 1.00 87.50 85 ILE A N 1
ATOM 682 C CA . ILE A 1 85 ? 6.825 -0.756 -13.193 1.00 87.50 85 ILE A CA 1
ATOM 683 C C . ILE A 1 85 ? 5.875 -1.357 -14.224 1.00 87.50 85 ILE A C 1
ATOM 685 O O . ILE A 1 85 ? 5.148 -0.612 -14.892 1.00 87.50 85 ILE A O 1
ATOM 689 N N . SER A 1 86 ? 5.866 -2.687 -14.344 1.00 88.69 86 SER A N 1
ATOM 690 C CA . SER A 1 86 ? 4.969 -3.379 -15.271 1.00 88.69 86 SER A CA 1
ATOM 691 C C . SER A 1 86 ? 3.508 -3.198 -14.861 1.00 88.69 86 SER A C 1
ATOM 693 O O . SER A 1 86 ? 3.176 -3.117 -13.677 1.00 88.69 86 SER A O 1
ATOM 695 N N . ASP A 1 87 ? 2.608 -3.158 -15.841 1.00 88.88 87 ASP A N 1
ATOM 696 C CA . ASP A 1 87 ? 1.183 -2.969 -15.553 1.00 88.88 87 ASP A CA 1
ATOM 697 C C . ASP A 1 87 ? 0.594 -4.155 -14.775 1.00 88.88 87 ASP A C 1
ATOM 699 O O . ASP A 1 87 ? -0.274 -3.958 -13.931 1.00 88.88 87 ASP A O 1
ATOM 703 N N . ALA A 1 88 ? 1.146 -5.360 -14.952 1.00 87.50 88 ALA A N 1
ATOM 704 C CA . ALA A 1 88 ? 0.796 -6.531 -14.149 1.00 87.50 88 ALA A CA 1
ATOM 705 C C . ALA A 1 88 ? 1.188 -6.378 -12.664 1.00 87.50 88 ALA A C 1
ATOM 707 O O . ALA A 1 88 ? 0.452 -6.833 -11.788 1.00 87.50 88 ALA A O 1
ATOM 708 N N . ALA A 1 89 ? 2.312 -5.714 -12.366 1.00 87.62 89 ALA A N 1
ATOM 709 C CA . ALA A 1 89 ? 2.715 -5.421 -10.989 1.00 87.62 89 ALA A CA 1
ATOM 710 C C . ALA A 1 89 ? 1.785 -4.386 -10.346 1.00 87.62 89 ALA A C 1
ATOM 712 O O . ALA A 1 89 ? 1.343 -4.556 -9.210 1.00 87.62 89 ALA A O 1
ATOM 713 N N . LYS A 1 90 ? 1.454 -3.322 -11.094 1.00 89.94 90 LYS A N 1
ATOM 714 C CA . LYS A 1 90 ? 0.514 -2.288 -10.636 1.00 89.94 90 LYS A CA 1
ATOM 715 C C . LYS A 1 90 ? -0.866 -2.876 -10.368 1.00 89.94 90 LYS A C 1
ATOM 717 O O . LYS A 1 90 ? -1.487 -2.520 -9.369 1.00 89.94 90 LYS A O 1
ATOM 722 N N . ASP A 1 91 ? -1.327 -3.773 -11.237 1.00 90.69 91 ASP A N 1
ATOM 723 C CA . ASP A 1 91 ? -2.602 -4.474 -11.089 1.00 90.69 91 ASP A CA 1
ATOM 724 C C . ASP A 1 91 ? -2.627 -5.324 -9.811 1.00 90.69 91 ASP A C 1
ATOM 726 O O . ASP A 1 91 ? -3.553 -5.187 -9.011 1.00 90.69 91 ASP A O 1
ATOM 730 N N . LEU A 1 92 ? -1.569 -6.105 -9.549 1.00 89.69 92 LEU A N 1
ATOM 731 C CA . LEU A 1 92 ? -1.459 -6.871 -8.306 1.00 89.69 92 LEU A CA 1
ATOM 732 C C . LEU A 1 92 ? -1.531 -5.957 -7.078 1.00 89.69 92 LEU A C 1
ATOM 734 O O . LEU A 1 92 ? -2.370 -6.159 -6.206 1.00 89.69 92 LEU A O 1
ATOM 738 N N . ILE A 1 93 ? -0.683 -4.928 -7.018 1.00 91.56 93 ILE A N 1
ATOM 739 C CA . ILE A 1 93 ? -0.609 -4.024 -5.862 1.00 91.56 93 ILE A CA 1
ATOM 740 C C . ILE A 1 93 ? -1.946 -3.312 -5.636 1.00 91.56 93 ILE A C 1
ATOM 742 O O . ILE A 1 93 ? -2.382 -3.178 -4.496 1.00 91.56 93 ILE A O 1
ATOM 746 N N . THR A 1 94 ? -2.638 -2.912 -6.703 1.00 90.56 94 THR A N 1
ATOM 747 C CA . THR A 1 94 ? -3.950 -2.252 -6.602 1.00 90.56 94 THR A CA 1
ATOM 748 C C . THR A 1 94 ? -5.027 -3.199 -6.053 1.00 90.56 94 THR A C 1
ATOM 750 O O . THR A 1 94 ? -5.916 -2.752 -5.333 1.00 90.56 94 THR A O 1
ATOM 753 N N . LYS A 1 95 ? -4.937 -4.507 -6.334 1.00 89.62 95 LYS A N 1
ATOM 754 C CA . LYS A 1 95 ? -5.842 -5.539 -5.786 1.00 89.62 95 LYS A CA 1
ATOM 755 C C . LYS A 1 95 ? -5.518 -5.932 -4.338 1.00 89.62 95 LYS A C 1
ATOM 757 O O . LYS A 1 95 ? -6.408 -6.384 -3.617 1.00 89.62 95 LYS A O 1
ATOM 762 N N . 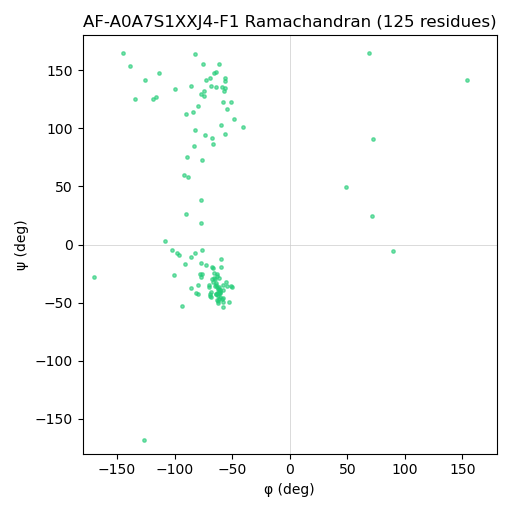LEU A 1 96 ? -4.267 -5.759 -3.910 1.00 89.25 96 LEU A N 1
ATOM 763 C CA . LEU A 1 96 ? -3.827 -5.979 -2.527 1.00 89.25 96 LEU A CA 1
ATOM 764 C C . LEU A 1 96 ? -4.155 -4.777 -1.628 1.00 89.25 96 LEU A C 1
ATOM 766 O O . LEU A 1 96 ? -4.635 -4.940 -0.509 1.00 89.25 96 LEU A O 1
ATOM 770 N N . LEU A 1 97 ? -3.943 -3.558 -2.126 1.00 90.75 97 LEU A N 1
ATOM 771 C CA . LEU A 1 97 ? -4.176 -2.311 -1.398 1.00 90.75 97 LEU A CA 1
ATOM 772 C C . LEU A 1 97 ? -5.617 -1.822 -1.572 1.00 90.75 97 LEU A C 1
ATOM 774 O O . LEU A 1 97 ? -5.864 -0.715 -2.037 1.00 90.75 97 LEU A O 1
ATOM 778 N N . VAL A 1 98 ? -6.587 -2.649 -1.187 1.00 88.94 98 VAL A N 1
ATOM 779 C CA . VAL A 1 98 ? -8.012 -2.286 -1.203 1.00 88.94 98 VAL A CA 1
ATOM 780 C C . VAL A 1 98 ? -8.465 -1.892 0.200 1.00 88.94 98 VAL A C 1
ATOM 782 O O . VAL A 1 98 ? -8.156 -2.574 1.182 1.00 88.94 98 VAL A O 1
ATOM 785 N N . LYS A 1 99 ? -9.204 -0.776 0.297 1.00 85.81 99 LYS A N 1
ATOM 786 C CA . LYS A 1 99 ? -9.695 -0.240 1.577 1.00 85.81 99 LYS A CA 1
ATOM 787 C C . LYS A 1 99 ? -10.611 -1.215 2.304 1.00 85.81 99 LYS A C 1
ATOM 789 O O . LYS A 1 99 ? -10.515 -1.333 3.516 1.00 85.81 99 LYS A O 1
ATOM 794 N N . ASP A 1 100 ? -11.538 -1.819 1.569 1.00 84.31 100 ASP A N 1
ATOM 795 C CA . ASP A 1 100 ? -12.490 -2.779 2.112 1.00 84.31 100 ASP A CA 1
ATOM 796 C C . ASP A 1 100 ? -11.837 -4.171 2.161 1.00 84.31 100 ASP A C 1
ATOM 798 O O . ASP A 1 100 ? -11.554 -4.725 1.094 1.00 84.31 100 ASP A O 1
ATOM 802 N N . PRO A 1 101 ? -11.610 -4.743 3.359 1.00 82.12 101 PRO A N 1
ATOM 803 C CA . PRO A 1 101 ? -11.099 -6.103 3.521 1.00 82.12 101 PRO A CA 1
ATOM 804 C C . PRO A 1 101 ? -11.870 -7.146 2.711 1.00 82.12 101 PRO A C 1
ATOM 806 O O . PRO A 1 101 ? -11.264 -8.041 2.132 1.00 82.12 101 PRO A O 1
ATOM 809 N N . ALA A 1 102 ? -13.195 -6.999 2.592 1.00 81.50 102 ALA A N 1
ATOM 810 C CA . ALA A 1 102 ? -14.047 -7.961 1.893 1.00 81.50 102 ALA A CA 1
ATOM 811 C C . ALA A 1 102 ? -13.897 -7.917 0.362 1.00 81.50 102 ALA A C 1
ATOM 813 O O . ALA A 1 102 ? -14.332 -8.837 -0.328 1.00 81.50 102 ALA A O 1
ATOM 814 N N . GLN A 1 103 ? -13.326 -6.838 -0.178 1.00 84.12 103 GLN A N 1
ATOM 815 C CA . GLN A 1 103 ? -13.014 -6.683 -1.604 1.00 84.12 103 GLN A CA 1
ATOM 816 C C . GLN A 1 103 ? -11.524 -6.908 -1.897 1.00 84.12 103 GLN A C 1
ATOM 818 O O . GLN A 1 103 ? -11.110 -6.867 -3.057 1.00 84.12 103 GLN A O 1
ATOM 823 N N . ARG A 1 104 ? -10.708 -7.105 -0.856 1.00 85.81 104 ARG A N 1
ATOM 824 C CA . ARG A 1 104 ? -9.271 -7.338 -0.972 1.00 85.8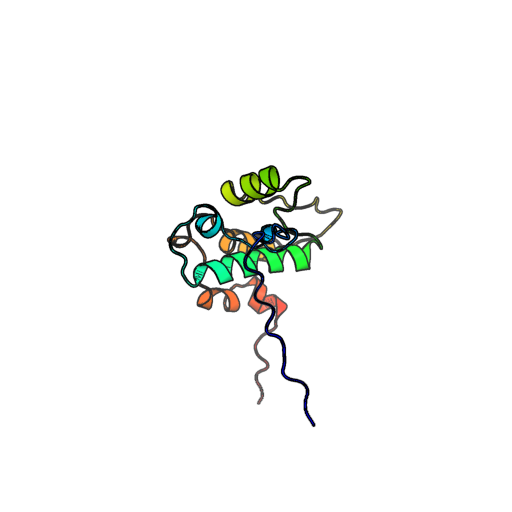1 104 ARG A CA 1
ATOM 825 C C . ARG A 1 104 ? -9.032 -8.750 -1.509 1.00 85.81 104 ARG A C 1
ATOM 827 O O . ARG A 1 104 ? -9.743 -9.686 -1.151 1.00 85.81 104 ARG A O 1
ATOM 834 N N . MET A 1 105 ? -8.037 -8.907 -2.383 1.00 83.75 105 MET A N 1
ATOM 835 C CA . MET A 1 105 ? -7.648 -10.226 -2.895 1.00 83.75 105 MET A CA 1
ATOM 836 C C . MET A 1 105 ? -7.298 -11.166 -1.735 1.00 83.75 105 MET A C 1
ATOM 838 O O . MET A 1 105 ? -6.565 -10.777 -0.831 1.00 83.75 105 MET A O 1
ATOM 842 N N . ALA A 1 106 ? -7.789 -12.403 -1.753 1.00 83.44 106 ALA A N 1
ATOM 843 C CA . ALA A 1 106 ? -7.425 -13.360 -0.719 1.00 83.44 106 ALA A CA 1
ATOM 844 C C . ALA A 1 106 ? -5.949 -13.758 -0.864 1.00 83.44 106 ALA A C 1
ATOM 846 O O . ALA A 1 106 ? -5.448 -13.933 -1.976 1.00 83.44 106 ALA A O 1
ATOM 847 N N . LEU A 1 107 ? -5.253 -13.954 0.260 1.00 80.38 107 LEU A N 1
ATOM 848 C CA . LEU A 1 1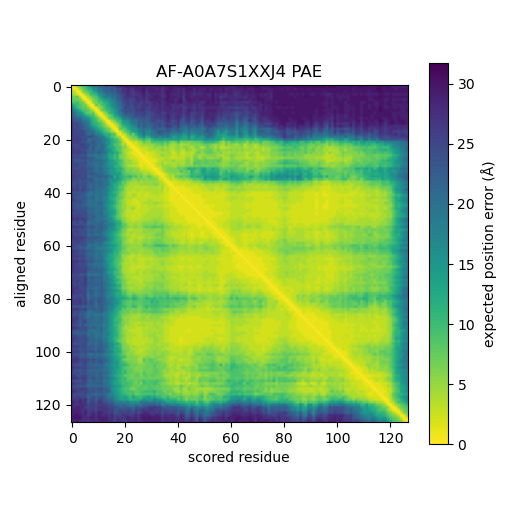07 ? -3.828 -14.307 0.260 1.00 80.38 107 LEU A CA 1
ATOM 849 C C . LEU A 1 107 ? -3.534 -15.571 -0.570 1.00 80.38 107 LEU A C 1
ATOM 851 O O . LEU A 1 107 ? -2.485 -15.675 -1.199 1.00 80.38 107 LEU A O 1
ATOM 855 N N . VAL A 1 108 ? -4.484 -16.509 -0.606 1.00 82.00 108 VAL A N 1
ATOM 856 C CA . VAL A 1 108 ? -4.402 -17.763 -1.371 1.00 82.00 108 VAL A CA 1
ATOM 857 C C . VAL A 1 108 ? -4.374 -17.560 -2.889 1.00 82.00 108 VAL A C 1
ATOM 859 O O . VAL A 1 108 ? -3.832 -18.406 -3.596 1.00 82.00 108 VAL A O 1
ATOM 862 N N . ASP A 1 109 ? -4.901 -16.439 -3.386 1.00 84.19 109 ASP A N 1
ATOM 863 C CA . ASP A 1 109 ? -4.974 -16.130 -4.818 1.00 84.19 109 ASP A CA 1
ATOM 864 C C . ASP A 1 109 ? -3.744 -15.353 -5.311 1.00 84.19 109 ASP A C 1
ATOM 866 O O . ASP A 1 109 ? -3.462 -15.316 -6.510 1.00 84.19 109 ASP A O 1
ATOM 870 N N . VAL A 1 110 ? -2.971 -14.760 -4.393 1.00 83.75 110 VAL A N 1
ATOM 871 C CA . VAL A 1 110 ? -1.778 -13.963 -4.718 1.00 83.75 110 VAL A CA 1
ATOM 872 C C . VAL A 1 110 ? -0.732 -14.761 -5.509 1.00 83.75 110 VAL A C 1
ATOM 874 O O . VAL A 1 110 ? -0.272 -14.252 -6.533 1.00 83.75 110 VAL A O 1
ATOM 877 N N . PRO A 1 111 ? -0.377 -16.012 -5.137 1.00 80.06 111 PRO A N 1
ATOM 878 C CA . PRO A 1 111 ? 0.587 -16.810 -5.896 1.00 80.06 111 PRO A CA 1
ATOM 879 C C . PRO A 1 111 ? 0.121 -17.149 -7.315 1.00 80.06 111 PRO A C 1
ATOM 881 O O . PRO A 1 111 ? 0.948 -17.375 -8.194 1.00 80.06 111 PRO A O 1
ATOM 884 N N . ALA A 1 112 ? -1.195 -17.183 -7.546 1.00 82.69 112 ALA A N 1
ATOM 885 C CA . ALA A 1 112 ? -1.782 -17.449 -8.855 1.00 82.69 112 ALA A CA 1
ATOM 886 C C . ALA A 1 112 ? -1.836 -16.198 -9.749 1.00 82.69 112 ALA A C 1
ATOM 888 O O . ALA A 1 112 ? -2.190 -16.298 -10.926 1.00 82.69 112 ALA A O 1
ATOM 889 N N . HIS A 1 113 ? -1.497 -15.015 -9.222 1.00 84.31 113 HIS A N 1
ATOM 890 C CA . HIS A 1 113 ? -1.537 -13.788 -10.001 1.00 84.31 113 HIS A CA 1
ATOM 891 C C . HIS A 1 113 ? -0.519 -13.833 -11.152 1.00 84.31 113 HIS A C 1
ATOM 893 O O . HIS A 1 113 ? 0.644 -14.170 -10.909 1.00 84.31 113 HIS A O 1
ATOM 899 N N . PRO A 1 114 ? -0.887 -13.414 -12.382 1.00 82.69 114 PRO A N 1
ATOM 900 C CA . PRO A 1 114 ? -0.003 -13.474 -13.548 1.00 82.69 114 PRO A CA 1
ATOM 901 C C . PRO A 1 114 ? 1.374 -12.847 -13.320 1.00 82.69 114 PRO A C 1
ATOM 903 O O . PRO A 1 114 ? 2.371 -13.369 -13.798 1.00 82.69 114 PRO A O 1
ATOM 906 N N . TRP A 1 115 ? 1.438 -11.762 -12.541 1.00 84.44 115 TRP A N 1
ATOM 907 C CA . TRP A 1 115 ? 2.707 -11.123 -12.188 1.00 84.44 115 TRP A CA 1
ATOM 908 C C . TRP A 1 115 ? 3.626 -12.013 -11.340 1.00 84.44 115 TRP A C 1
ATOM 910 O O . TRP A 1 115 ? 4.823 -12.065 -11.599 1.00 84.44 115 TRP A O 1
ATOM 920 N N . ILE A 1 116 ? 3.083 -12.723 -10.345 1.00 81.00 116 ILE A N 1
ATOM 921 C CA . ILE A 1 116 ? 3.877 -13.620 -9.494 1.00 81.00 116 ILE A CA 1
ATOM 922 C C . ILE A 1 116 ? 4.337 -14.833 -10.299 1.00 81.00 116 ILE A C 1
ATOM 924 O O . ILE A 1 116 ? 5.500 -15.213 -10.206 1.00 81.00 116 ILE A O 1
ATOM 928 N N . VAL A 1 117 ? 3.454 -15.405 -11.120 1.00 82.75 117 VAL A N 1
ATOM 929 C CA . VAL A 1 117 ? 3.773 -16.564 -11.967 1.00 82.75 117 VAL A CA 1
ATOM 930 C C . VAL A 1 117 ? 4.876 -16.232 -12.978 1.00 82.75 117 VAL A C 1
ATOM 932 O O . VAL A 1 117 ? 5.785 -17.036 -13.179 1.00 82.75 117 VAL A O 1
ATOM 935 N N . ASP A 1 118 ? 4.827 -15.043 -13.581 1.00 81.56 118 ASP A N 1
ATOM 936 C CA . ASP A 1 118 ? 5.844 -14.573 -14.528 1.00 81.56 118 ASP A CA 1
ATOM 937 C C . ASP A 1 118 ? 7.193 -14.298 -13.834 1.00 81.56 118 ASP A C 1
ATOM 939 O O . ASP A 1 118 ? 8.244 -14.693 -14.333 1.00 81.56 118 ASP A O 1
ATOM 943 N N . MET A 1 119 ? 7.171 -13.699 -12.636 1.00 76.06 119 MET A N 1
ATOM 944 C CA . MET A 1 119 ? 8.385 -13.326 -11.895 1.00 76.06 119 MET A CA 1
ATOM 945 C C . MET A 1 119 ? 9.063 -14.485 -11.151 1.00 76.06 119 MET A C 1
ATOM 947 O O . MET A 1 119 ? 10.287 -14.500 -11.032 1.00 76.06 119 MET A O 1
ATOM 951 N N . CYS A 1 120 ? 8.300 -15.439 -10.612 1.00 69.88 120 CYS A N 1
ATOM 952 C CA . CYS A 1 120 ? 8.848 -16.572 -9.855 1.00 69.88 120 CYS A CA 1
ATOM 953 C C . CYS A 1 120 ? 9.270 -17.740 -10.768 1.00 69.88 120 CYS A C 1
ATOM 955 O O . CYS A 1 120 ? 9.950 -18.664 -10.320 1.00 69.88 120 CYS A O 1
ATOM 957 N N . GLY A 1 121 ? 8.901 -17.684 -12.054 1.00 57.97 121 GLY A N 1
ATOM 958 C CA . GLY A 1 121 ? 8.982 -18.813 -12.974 1.00 57.97 121 GLY A CA 1
ATOM 959 C C . GLY A 1 121 ? 7.965 -19.908 -12.620 1.00 57.97 121 GLY A C 1
ATOM 960 O O . GLY A 1 121 ? 7.404 -19.920 -11.520 1.00 57.97 121 GLY A O 1
ATOM 961 N N . PRO A 1 122 ? 7.696 -20.862 -13.532 1.00 56.00 122 PRO A N 1
ATOM 962 C CA . PRO A 1 122 ? 6.951 -22.055 -13.152 1.00 56.00 122 PRO A CA 1
ATOM 963 C C . PRO A 1 122 ? 7.689 -22.739 -11.990 1.00 56.00 122 PRO A C 1
ATOM 965 O O . PRO A 1 122 ? 8.926 -22.744 -12.003 1.00 56.00 122 PRO A O 1
ATOM 968 N N . PRO A 1 123 ? 6.977 -23.328 -11.004 1.00 55.59 123 PRO A N 1
ATOM 969 C CA . PRO A 1 123 ? 7.634 -24.161 -10.007 1.00 55.59 123 PRO A CA 1
ATOM 970 C C . PRO A 1 123 ? 8.478 -25.159 -10.784 1.00 55.59 123 PRO A C 1
ATOM 972 O O . PRO A 1 123 ? 7.960 -25.823 -11.686 1.00 55.59 123 PRO A O 1
ATOM 975 N N . SER A 1 124 ? 9.783 -25.175 -10.515 1.00 54.22 124 SER A N 1
ATOM 976 C CA . SER A 1 124 ? 10.714 -26.079 -11.168 1.00 54.22 124 SER A CA 1
ATOM 977 C C . SER A 1 124 ? 10.106 -27.471 -11.110 1.00 54.22 124 SER A C 1
ATOM 979 O O . SER A 1 124 ? 9.985 -28.073 -10.046 1.00 54.22 124 SER A O 1
ATOM 981 N N . SER A 1 125 ? 9.650 -27.962 -12.261 1.00 51.50 125 SER A N 1
ATOM 982 C CA . SER A 1 125 ? 9.216 -29.335 -12.412 1.00 51.50 125 SER A CA 1
ATOM 983 C C . SER A 1 125 ? 10.472 -30.180 -12.250 1.00 51.50 125 SER A C 1
ATOM 985 O O . SER A 1 125 ? 11.182 -30.445 -13.220 1.00 51.50 125 SER A O 1
ATOM 987 N N . SER A 1 126 ? 10.805 -30.519 -11.006 1.00 46.19 126 SER A N 1
ATOM 988 C CA . SER A 1 126 ? 11.760 -31.567 -10.692 1.00 46.19 126 SER A CA 1
ATOM 989 C C . SER A 1 126 ? 11.208 -32.851 -11.299 1.00 46.19 126 SER A C 1
ATOM 991 O O . SER A 1 126 ? 10.219 -33.396 -10.804 1.00 46.19 126 SER A O 1
ATOM 993 N N . SER A 1 127 ? 11.793 -33.233 -12.437 1.00 41.88 127 SER A N 1
ATOM 994 C CA . SER A 1 127 ? 11.731 -34.590 -12.986 1.00 41.88 127 SER A CA 1
ATOM 995 C C . SER A 1 127 ? 12.479 -35.559 -12.081 1.00 41.88 127 SER A C 1
ATOM 997 O O . SER A 1 127 ? 13.444 -35.107 -11.422 1.00 41.88 127 SER A O 1
#

Solvent-accessible surface area (backbone atoms only — not comparable to full-atom values): 7938 Å² total; per-residue (Å²): 135,85,80,80,83,77,78,82,80,74,90,69,74,85,77,82,78,57,88,65,64,57,72,46,52,42,48,46,63,78,70,69,47,90,81,63,78,55,49,57,30,30,31,47,21,37,50,56,44,20,74,72,71,73,50,60,59,36,71,54,99,42,72,71,52,22,50,53,26,45,69,65,57,57,74,66,80,72,58,66,92,81,46,82,74,55,69,54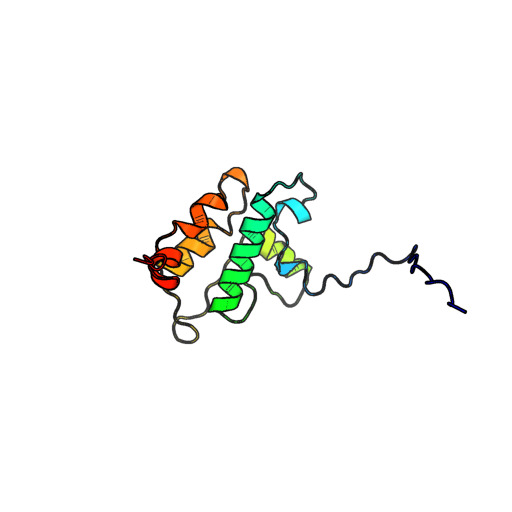,52,53,51,50,36,55,40,25,56,40,83,50,64,91,75,27,57,56,71,84,53,51,69,73,33,69,46,45,40,66,72,69,44,72,78,78,78,81,125

Organism: NCBI:txid124430

Radius of gyration: 18.65 Å; Cα contacts (8 Å, |Δi|>4): 108; chains: 1; bounding box: 40×49×56 Å

Sequence (127 aa):
MHHPGWSVHSLTSRRQTLCGTLDYLPPEMVEGKAHDESVDVWSLGVLCYEFLVGTPPFEAESYSDTYRRIQRVDLRWPPAHIVSISDAAKDLITKLLVKDPAQRMALVDVPAHPWIVDMCGPPSSSS